Protein AF-A0A978U459-F1 (afdb_monomer_lite)

Radius of gyration: 14.3 Å; chains: 1; bounding box: 49×36×20 Å

Foldseek 3Di:
DDPPPPPPLCQLVVLLVQLLVCLVVVNNVVSLVVCVVGPDFPDQPQQFDDDPRDGPDGHPGSSRSSQVVCCVVPSDPDPRDRDD

Sequence (84 aa):
MLTVQADTNEVNGILAGYVAQMILLGEYEQGWAFMLANYDRTSDWGLEIYKDGQVVYRYPDFPTALEAFLTEQGYLPAGGAAAR

pLDDT: mean 85.36, std 17.85, range [36.03, 98.25]

Secondary structure (DSSP, 8-state):
-------GGGHHHHHHHHHHHHHHTT-HHHHHHHHHHH--SS--TT-EEEETTEEEEE-SSHHHHHHHHHHHTTSS-TTS----

Structure (mmCIF, N/CA/C/O backbone):
data_AF-A0A978U459-F1
#
_entry.id   AF-A0A978U459-F1
#
loop_
_atom_site.group_PDB
_atom_site.id
_atom_site.type_symbol
_atom_site.label_atom_id
_atom_site.label_alt_id
_atom_site.label_comp_id
_atom_site.label_asym_id
_atom_site.label_entity_id
_atom_site.label_seq_id
_atom_site.pdbx_PDB_ins_code
_atom_site.Cartn_x
_atom_site.Cartn_y
_atom_site.Cartn_z
_atom_site.occupancy
_atom_site.B_iso_or_equiv
_atom_site.auth_seq_id
_atom_site.auth_comp_id
_atom_site.auth_asym_id
_atom_site.auth_atom_id
_atom_site.pdbx_PDB_model_num
ATOM 1 N N . MET A 1 1 ? 36.028 -5.057 7.883 1.00 36.03 1 MET A N 1
ATOM 2 C CA . MET A 1 1 ? 35.076 -4.379 6.981 1.00 36.03 1 MET A CA 1
ATOM 3 C C . MET A 1 1 ? 33.772 -5.148 7.077 1.00 36.03 1 MET A C 1
ATOM 5 O O . MET A 1 1 ? 33.741 -6.290 6.648 1.00 36.03 1 MET A O 1
ATOM 9 N N . LEU A 1 2 ? 32.775 -4.598 7.770 1.00 38.16 2 LEU A N 1
ATOM 10 C CA . LEU A 1 2 ? 31.440 -5.190 7.859 1.00 38.16 2 LEU A CA 1
ATOM 11 C C . LEU A 1 2 ? 30.646 -4.659 6.668 1.00 38.16 2 LEU A C 1
ATOM 13 O O . LEU A 1 2 ? 30.344 -3.470 6.612 1.00 38.16 2 LEU A O 1
ATOM 17 N N . THR A 1 3 ? 30.380 -5.508 5.684 1.00 40.41 3 THR A N 1
ATOM 18 C CA . THR A 1 3 ? 29.402 -5.216 4.639 1.00 40.41 3 THR A CA 1
ATOM 19 C C . THR A 1 3 ? 28.024 -5.306 5.277 1.00 40.41 3 THR A C 1
ATOM 21 O O . THR A 1 3 ? 27.560 -6.397 5.595 1.00 40.41 3 THR A O 1
ATOM 24 N N . VAL A 1 4 ? 27.387 -4.157 5.508 1.00 52.81 4 VAL A N 1
ATOM 25 C CA . VAL A 1 4 ? 25.939 -4.115 5.727 1.00 52.81 4 VAL A CA 1
ATOM 26 C C . VAL A 1 4 ? 25.320 -4.544 4.405 1.00 52.81 4 VAL A C 1
ATOM 28 O O . VAL A 1 4 ? 25.386 -3.817 3.414 1.00 52.81 4 VAL A O 1
ATOM 31 N N . GLN A 1 5 ? 24.822 -5.773 4.366 1.00 43.34 5 GLN A N 1
ATOM 32 C CA . GLN A 1 5 ? 24.011 -6.255 3.265 1.00 43.34 5 GLN A CA 1
ATOM 33 C C . GLN A 1 5 ? 22.698 -5.483 3.366 1.00 43.34 5 GLN A C 1
ATOM 35 O O . GLN A 1 5 ? 21.917 -5.702 4.284 1.00 43.34 5 GLN A O 1
ATOM 40 N N . ALA A 1 6 ? 22.534 -4.464 2.522 1.00 47.62 6 ALA A N 1
ATOM 41 C CA . ALA A 1 6 ? 21.271 -3.758 2.406 1.00 47.62 6 ALA A CA 1
ATOM 42 C C . ALA A 1 6 ? 20.270 -4.764 1.836 1.00 47.62 6 ALA A C 1
ATOM 44 O O . ALA A 1 6 ? 20.269 -5.029 0.631 1.00 47.62 6 ALA A O 1
ATOM 45 N N . ASP A 1 7 ? 19.501 -5.392 2.719 1.00 53.31 7 ASP A N 1
ATOM 46 C CA . ASP A 1 7 ? 18.420 -6.282 2.339 1.00 53.31 7 ASP A CA 1
ATOM 47 C C . ASP A 1 7 ? 17.393 -5.442 1.577 1.00 53.31 7 ASP A C 1
ATOM 49 O O . ASP A 1 7 ? 16.560 -4.734 2.131 1.00 53.31 7 ASP A O 1
ATOM 53 N N . THR A 1 8 ? 17.475 -5.507 0.251 1.00 52.62 8 THR A N 1
ATOM 54 C CA . THR A 1 8 ? 16.524 -4.899 -0.694 1.00 52.62 8 THR A CA 1
ATOM 55 C C . THR A 1 8 ? 15.077 -5.360 -0.464 1.00 52.62 8 THR A C 1
ATOM 57 O O . THR A 1 8 ? 14.148 -4.731 -0.963 1.00 52.62 8 THR A O 1
ATOM 60 N N . ASN A 1 9 ? 14.883 -6.376 0.382 1.00 55.38 9 ASN A N 1
ATOM 61 C CA . ASN A 1 9 ? 13.604 -6.876 0.881 1.00 55.38 9 ASN A CA 1
ATOM 62 C C . ASN A 1 9 ? 12.784 -5.836 1.676 1.00 55.38 9 ASN A C 1
ATOM 64 O O . ASN A 1 9 ? 11.614 -6.080 1.958 1.00 55.38 9 ASN A O 1
ATOM 68 N N . GLU A 1 10 ? 13.351 -4.680 2.034 1.00 74.38 10 GLU A N 1
ATOM 69 C CA . GLU A 1 10 ? 12.658 -3.662 2.837 1.00 74.38 10 GLU A CA 1
ATOM 70 C C . GLU A 1 10 ? 11.818 -2.652 2.037 1.00 74.38 10 GLU A C 1
ATOM 72 O O . GLU A 1 10 ? 10.966 -1.995 2.634 1.00 74.38 10 GLU A O 1
ATOM 77 N N . VAL A 1 11 ? 11.994 -2.505 0.714 1.00 89.69 11 VAL A N 1
ATOM 78 C CA . VAL A 1 11 ? 11.340 -1.410 -0.047 1.00 89.69 11 VAL A CA 1
ATOM 79 C C . VAL A 1 11 ? 9.816 -1.451 0.088 1.00 89.69 11 VAL A C 1
ATOM 81 O O . VAL A 1 11 ? 9.191 -0.441 0.414 1.00 89.69 11 VAL A O 1
ATOM 84 N N . ASN A 1 12 ? 9.215 -2.627 -0.096 1.00 93.00 12 ASN A N 1
ATOM 85 C CA . ASN A 1 12 ? 7.767 -2.801 0.021 1.00 93.00 12 ASN A CA 1
ATOM 86 C C . ASN A 1 12 ? 7.286 -2.596 1.468 1.00 93.00 12 ASN A C 1
ATOM 88 O O . ASN A 1 12 ? 6.257 -1.963 1.688 1.00 93.00 12 ASN A O 1
ATOM 92 N N . GLY A 1 13 ? 8.061 -3.030 2.468 1.00 91.25 13 GLY A N 1
ATOM 93 C CA . GLY A 1 13 ? 7.756 -2.769 3.880 1.00 91.25 13 GLY A CA 1
ATOM 94 C C . GLY A 1 13 ? 7.774 -1.275 4.230 1.00 91.25 13 GLY A C 1
ATOM 95 O O . GLY A 1 13 ? 6.859 -0.780 4.891 1.00 91.25 13 GLY A O 1
ATOM 96 N N . ILE A 1 14 ? 8.765 -0.533 3.727 1.00 93.88 14 ILE A N 1
ATOM 97 C CA . ILE A 1 14 ? 8.861 0.925 3.896 1.00 93.88 14 ILE A CA 1
ATOM 98 C C . ILE A 1 14 ? 7.660 1.616 3.244 1.00 93.88 14 ILE A C 1
ATOM 100 O O . ILE A 1 14 ? 7.037 2.484 3.858 1.00 93.88 14 ILE A O 1
ATOM 104 N N . LEU A 1 15 ? 7.299 1.216 2.022 1.00 96.25 15 LEU A N 1
ATOM 105 C CA . LEU A 1 15 ? 6.150 1.782 1.315 1.00 96.25 15 LEU A CA 1
ATOM 106 C C . LEU A 1 15 ? 4.821 1.458 2.006 1.00 96.25 15 LEU A C 1
ATOM 108 O O . LEU A 1 15 ? 3.950 2.323 2.050 1.00 96.25 15 LEU A O 1
ATOM 112 N N . ALA A 1 16 ? 4.671 0.267 2.592 1.00 95.56 16 ALA A N 1
ATOM 113 C CA . ALA A 1 16 ? 3.497 -0.078 3.392 1.00 95.56 16 ALA A CA 1
ATOM 114 C C . ALA A 1 16 ? 3.343 0.863 4.598 1.00 95.56 16 ALA A C 1
ATOM 116 O O . ALA A 1 16 ? 2.269 1.432 4.810 1.00 95.56 16 ALA A O 1
ATOM 117 N N . GLY A 1 17 ? 4.430 1.082 5.347 1.00 95.56 17 GLY A N 1
ATOM 118 C CA . GLY A 1 17 ? 4.442 2.020 6.471 1.00 95.56 17 GLY A CA 1
ATOM 119 C C . GLY A 1 17 ? 4.162 3.462 6.039 1.00 95.56 17 GLY A C 1
ATOM 120 O O . GLY A 1 17 ? 3.383 4.163 6.685 1.00 95.56 17 GLY A O 1
ATOM 121 N N . TYR A 1 18 ? 4.734 3.887 4.910 1.00 97.38 18 TYR A N 1
ATOM 122 C CA . TYR A 1 18 ? 4.457 5.196 4.324 1.00 97.38 18 TYR A CA 1
ATOM 123 C C . TYR A 1 18 ? 2.970 5.360 3.980 1.00 97.38 18 TYR A C 1
ATOM 125 O O . TYR A 1 18 ? 2.354 6.322 4.429 1.00 97.38 18 TYR A O 1
ATOM 133 N N . VAL A 1 19 ? 2.362 4.407 3.265 1.00 98.00 19 VAL A N 1
ATOM 134 C CA . VAL A 1 19 ? 0.927 4.444 2.929 1.00 98.00 19 VAL A CA 1
ATOM 135 C C . VAL A 1 19 ? 0.065 4.530 4.188 1.00 98.00 19 VAL A C 1
ATOM 137 O O . VAL A 1 19 ? -0.823 5.379 4.252 1.00 98.00 19 VAL A O 1
ATOM 140 N N . ALA A 1 20 ? 0.345 3.711 5.206 1.00 97.25 20 ALA A N 1
ATOM 141 C CA . ALA A 1 20 ? -0.389 3.752 6.470 1.00 97.25 20 ALA A CA 1
ATOM 142 C C . ALA A 1 20 ? -0.309 5.139 7.134 1.00 97.25 20 ALA A C 1
ATOM 144 O O . ALA A 1 20 ? -1.319 5.662 7.605 1.00 97.25 20 ALA A O 1
ATOM 145 N N . GLN A 1 21 ? 0.866 5.775 7.117 1.00 97.88 21 GLN A N 1
ATOM 146 C CA . GLN A 1 21 ? 1.041 7.127 7.647 1.00 97.88 21 GLN A CA 1
ATOM 147 C C . GLN A 1 21 ? 0.265 8.178 6.841 1.00 97.88 21 GLN A C 1
ATOM 149 O O . GLN A 1 21 ? -0.338 9.069 7.440 1.00 97.88 21 GLN A O 1
ATOM 154 N N . MET A 1 22 ? 0.247 8.068 5.510 1.00 97.81 22 MET A N 1
ATOM 155 C CA . MET A 1 22 ? -0.503 8.981 4.640 1.00 97.81 22 MET A CA 1
ATOM 156 C C . MET A 1 22 ? -2.016 8.846 4.843 1.00 97.81 22 MET A C 1
ATOM 158 O O . MET A 1 22 ? -2.722 9.851 4.833 1.00 97.81 22 MET A O 1
ATOM 162 N N . ILE A 1 23 ? -2.520 7.638 5.115 1.00 96.81 23 ILE A N 1
ATOM 163 C CA . ILE A 1 23 ? -3.933 7.425 5.471 1.00 96.81 23 ILE A CA 1
ATOM 164 C C . ILE A 1 23 ? -4.301 8.206 6.735 1.00 96.81 23 ILE A C 1
ATOM 166 O O . ILE A 1 23 ? -5.318 8.895 6.746 1.00 96.81 23 ILE A O 1
ATOM 170 N N . LEU A 1 24 ? -3.460 8.170 7.775 1.00 95.94 24 LEU A N 1
ATOM 171 C CA . LEU A 1 24 ? -3.706 8.919 9.017 1.00 95.94 24 LEU A CA 1
ATOM 172 C C . LEU A 1 24 ? -3.724 10.443 8.815 1.00 95.94 24 LEU A C 1
ATOM 174 O O . LEU A 1 24 ? -4.290 11.161 9.636 1.00 95.94 24 LEU A O 1
ATOM 178 N N . LEU A 1 25 ? -3.107 10.933 7.738 1.00 97.19 25 LEU A N 1
ATOM 179 C CA . LEU A 1 25 ? -3.097 12.345 7.355 1.00 97.19 25 LEU A CA 1
ATOM 180 C C . LEU A 1 25 ? -4.253 12.720 6.408 1.00 97.19 25 LEU A C 1
ATOM 182 O O . LEU A 1 25 ? -4.385 13.887 6.055 1.00 97.19 25 LEU A O 1
ATOM 186 N N . GLY A 1 26 ? -5.091 11.760 5.997 1.00 95.88 26 GLY A N 1
ATOM 187 C CA . GLY A 1 26 ? -6.139 11.971 4.992 1.00 95.88 26 GLY A CA 1
ATOM 188 C C . GLY A 1 26 ? -5.620 12.018 3.548 1.00 95.88 26 GLY A C 1
ATOM 189 O O . GLY A 1 26 ? -6.353 12.396 2.640 1.00 95.88 26 GLY A O 1
ATOM 190 N N . GLU A 1 27 ? -4.371 11.611 3.311 1.00 96.88 27 GLU A N 1
ATOM 191 C CA . GLU A 1 27 ? -3.669 11.704 2.023 1.00 96.88 27 GLU A CA 1
ATOM 192 C C . GLU A 1 27 ? -3.482 10.326 1.355 1.00 96.88 27 GLU A C 1
ATOM 194 O O . GLU A 1 27 ? -2.478 10.058 0.688 1.00 96.88 27 GLU A O 1
ATOM 199 N N . TYR A 1 28 ? -4.460 9.426 1.527 1.00 94.69 28 TYR A N 1
ATOM 200 C CA . TYR A 1 28 ? -4.409 8.055 1.002 1.00 94.69 28 TYR A CA 1
ATOM 201 C C . TYR A 1 28 ? -4.077 8.000 -0.493 1.00 94.69 28 TYR A C 1
ATOM 203 O O . TYR A 1 28 ? -3.161 7.281 -0.880 1.00 94.69 28 TYR A O 1
ATOM 211 N N . GLU A 1 29 ? -4.781 8.769 -1.331 1.00 96.19 29 GLU A N 1
ATOM 212 C CA . GLU A 1 29 ? -4.612 8.706 -2.790 1.00 96.19 29 GLU A CA 1
ATOM 213 C C . GLU A 1 29 ? -3.177 9.046 -3.219 1.00 96.19 29 GLU A C 1
ATOM 215 O O . GLU A 1 29 ? -2.595 8.357 -4.060 1.00 96.19 29 GLU A O 1
ATOM 220 N N . GLN A 1 30 ? -2.575 10.066 -2.600 1.00 97.19 30 GLN A N 1
ATOM 221 C CA . GLN A 1 30 ? -1.196 10.462 -2.876 1.00 97.19 30 GLN A CA 1
ATOM 222 C C . GLN A 1 30 ? -0.203 9.405 -2.385 1.00 97.19 30 GLN A C 1
ATOM 224 O O . GLN A 1 30 ? 0.713 9.032 -3.125 1.00 97.19 30 GLN A O 1
ATOM 229 N N . GLY A 1 31 ? -0.398 8.897 -1.164 1.00 97.75 31 GLY A N 1
ATOM 230 C CA . GLY A 1 31 ? 0.433 7.831 -0.607 1.00 97.75 31 GLY A CA 1
ATOM 231 C C . GLY A 1 31 ? 0.390 6.561 -1.457 1.00 97.75 31 GLY A C 1
ATOM 232 O O . GLY A 1 31 ? 1.430 5.977 -1.773 1.00 97.75 31 GLY A O 1
ATOM 233 N N . TRP A 1 32 ? -0.807 6.172 -1.894 1.00 97.81 32 TRP A N 1
ATOM 234 C CA . TRP A 1 32 ? -1.035 5.001 -2.733 1.00 97.81 32 TRP A CA 1
ATOM 235 C C . TRP A 1 32 ? -0.403 5.154 -4.117 1.00 97.81 32 TRP A C 1
ATOM 237 O O . TRP A 1 32 ? 0.317 4.263 -4.567 1.00 97.81 32 TRP A O 1
ATOM 247 N N . ALA A 1 33 ? -0.598 6.302 -4.773 1.00 98.25 33 ALA A N 1
ATOM 248 C CA . ALA A 1 33 ? 0.007 6.581 -6.074 1.00 98.25 33 ALA A CA 1
ATOM 249 C C . ALA A 1 33 ? 1.543 6.533 -6.015 1.00 98.25 33 ALA A C 1
ATOM 251 O O . ALA A 1 33 ? 2.183 5.969 -6.907 1.00 98.25 33 ALA A O 1
ATOM 252 N N . PHE A 1 34 ? 2.139 7.072 -4.946 1.00 98.12 34 PHE A N 1
ATOM 253 C CA . PHE A 1 34 ? 3.581 6.991 -4.732 1.00 98.12 34 PHE A CA 1
ATOM 254 C C . PHE A 1 34 ? 4.048 5.542 -4.539 1.00 98.12 34 PHE A C 1
ATOM 256 O O . PHE A 1 34 ? 5.038 5.137 -5.149 1.00 98.12 34 PHE A O 1
ATOM 263 N N . MET A 1 35 ? 3.327 4.738 -3.754 1.00 97.44 35 MET A N 1
ATOM 264 C CA . MET A 1 35 ? 3.630 3.313 -3.594 1.00 97.44 35 MET A CA 1
ATOM 265 C C . MET A 1 35 ? 3.569 2.569 -4.935 1.00 97.44 35 MET A C 1
ATOM 267 O O . MET A 1 35 ? 4.533 1.893 -5.292 1.00 97.44 35 MET A O 1
ATOM 271 N N . LEU A 1 36 ? 2.512 2.762 -5.732 1.00 97.56 36 LEU A N 1
ATOM 272 C CA . LEU A 1 36 ? 2.353 2.110 -7.041 1.00 97.56 36 LEU A CA 1
ATOM 273 C C . LEU A 1 36 ? 3.494 2.430 -8.018 1.00 97.56 36 LEU A C 1
ATOM 275 O O . LEU A 1 36 ? 3.870 1.587 -8.841 1.00 97.56 36 LEU A O 1
ATOM 279 N N . ALA A 1 37 ? 4.048 3.639 -7.936 1.00 97.69 37 ALA A N 1
ATOM 280 C CA . ALA A 1 37 ? 5.171 4.051 -8.765 1.00 97.69 37 ALA A CA 1
ATOM 281 C C . ALA A 1 37 ? 6.500 3.394 -8.346 1.00 97.69 37 ALA A C 1
ATOM 283 O O . ALA A 1 37 ? 7.348 3.170 -9.210 1.00 97.69 37 ALA A O 1
ATOM 284 N N . ASN A 1 38 ? 6.673 3.060 -7.060 1.00 96.38 38 ASN A N 1
ATOM 285 C CA . ASN A 1 38 ? 7.983 2.747 -6.476 1.00 96.38 38 ASN A CA 1
ATOM 286 C C . ASN A 1 38 ? 8.128 1.332 -5.893 1.00 96.38 38 ASN A C 1
ATOM 288 O O . ASN A 1 38 ? 9.245 0.958 -5.542 1.00 96.38 38 ASN A O 1
ATOM 292 N N . TYR A 1 39 ? 7.050 0.553 -5.767 1.00 95.31 39 TYR A N 1
ATOM 293 C CA . TYR A 1 39 ? 7.150 -0.786 -5.184 1.00 95.31 39 TYR A CA 1
ATOM 294 C C . TYR A 1 39 ? 7.999 -1.734 -6.040 1.00 95.31 39 TYR A C 1
ATOM 296 O O . TYR A 1 39 ? 8.023 -1.658 -7.276 1.00 95.31 39 TYR A O 1
ATOM 304 N N . ASP A 1 40 ? 8.687 -2.651 -5.364 1.00 93.56 40 ASP A N 1
ATOM 305 C CA . ASP A 1 40 ? 9.415 -3.731 -6.011 1.00 93.56 40 ASP A CA 1
ATOM 306 C C . ASP A 1 40 ? 8.422 -4.801 -6.475 1.00 93.56 40 ASP A C 1
ATOM 308 O O . ASP A 1 40 ? 7.799 -5.501 -5.672 1.00 93.56 40 ASP A O 1
ATOM 312 N N . ARG A 1 41 ? 8.290 -4.917 -7.800 1.00 92.62 41 ARG A N 1
ATOM 313 C CA . ARG A 1 41 ? 7.407 -5.869 -8.491 1.00 92.62 41 ARG A CA 1
ATOM 314 C C . ARG A 1 41 ? 7.939 -7.300 -8.497 1.00 92.62 41 ARG A C 1
ATOM 316 O O . ARG A 1 41 ? 7.211 -8.207 -8.884 1.00 92.62 41 ARG A O 1
ATOM 323 N N . THR A 1 42 ? 9.211 -7.486 -8.158 1.00 90.88 42 THR A N 1
ATOM 324 C CA . THR A 1 42 ? 9.884 -8.791 -8.177 1.00 90.88 42 THR A CA 1
ATOM 325 C C . THR A 1 42 ? 9.969 -9.427 -6.796 1.00 90.88 42 THR A C 1
ATOM 327 O O . THR A 1 42 ? 10.199 -10.631 -6.701 1.00 90.88 42 THR A O 1
ATOM 330 N N . SER A 1 43 ? 9.740 -8.639 -5.744 1.00 87.94 43 SER A N 1
ATOM 331 C CA . SER A 1 43 ? 9.676 -9.130 -4.375 1.00 87.94 43 SER A CA 1
ATOM 332 C C . SER A 1 43 ? 8.416 -9.959 -4.154 1.00 87.94 43 SER A C 1
ATOM 334 O O . SER A 1 43 ? 7.307 -9.551 -4.503 1.00 87.94 43 SER A O 1
ATOM 336 N N . ASP A 1 44 ? 8.586 -11.111 -3.519 1.00 85.44 44 ASP A N 1
ATOM 337 C CA . ASP A 1 44 ? 7.492 -11.926 -3.014 1.00 85.44 44 ASP A CA 1
ATOM 338 C C . ASP A 1 44 ? 7.313 -11.862 -1.496 1.00 85.44 44 ASP A C 1
ATOM 340 O O . ASP A 1 44 ? 6.449 -12.537 -0.923 1.00 85.44 44 ASP A O 1
ATOM 344 N N . TRP A 1 45 ? 8.106 -11.021 -0.842 1.00 84.00 45 TRP A N 1
ATOM 345 C CA . TRP A 1 45 ? 8.029 -10.835 0.589 1.00 84.00 45 TRP A CA 1
ATOM 346 C C . TRP A 1 45 ? 6.708 -10.158 0.976 1.00 84.00 45 TRP A C 1
ATOM 348 O O . TRP A 1 45 ? 6.286 -9.176 0.365 1.00 84.00 45 TRP A O 1
ATOM 358 N N . GLY A 1 46 ? 6.039 -10.694 2.000 1.00 82.88 46 GLY A N 1
ATOM 359 C CA . GLY A 1 46 ? 4.763 -10.164 2.497 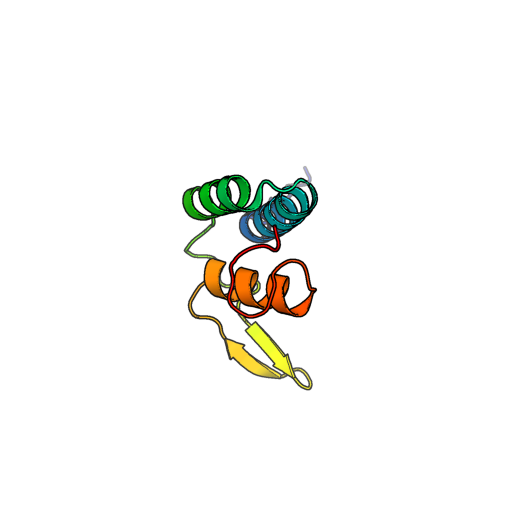1.00 82.88 46 GLY A CA 1
ATOM 360 C C . GLY A 1 46 ? 3.526 -10.537 1.668 1.00 82.88 46 GLY A C 1
ATOM 361 O O . GLY A 1 46 ? 2.444 -10.033 1.953 1.00 82.88 46 GLY A O 1
ATOM 362 N N . LEU A 1 47 ? 3.647 -11.423 0.671 1.00 91.06 47 LEU A N 1
ATOM 363 C CA . LEU A 1 47 ? 2.496 -11.881 -0.125 1.00 91.06 47 LEU A CA 1
ATOM 364 C C . LEU A 1 47 ? 1.751 -13.071 0.492 1.00 91.06 47 LEU A C 1
ATOM 366 O O . LEU A 1 47 ? 0.657 -13.409 0.045 1.00 91.06 47 LEU A O 1
ATOM 370 N N . GLU A 1 48 ? 2.336 -13.745 1.477 1.00 92.88 48 GLU A N 1
ATOM 371 C CA . GLU A 1 48 ? 1.839 -15.019 1.996 1.00 92.88 48 GLU A CA 1
ATOM 372 C C . GLU A 1 48 ? 1.074 -14.858 3.310 1.00 92.88 48 GLU A C 1
ATOM 374 O O . GLU A 1 48 ? 1.512 -14.168 4.229 1.00 92.88 48 GLU A O 1
ATOM 379 N N . ILE A 1 49 ? -0.056 -15.560 3.413 1.00 89.31 49 ILE A N 1
ATOM 380 C CA . ILE A 1 49 ? -0.823 -15.704 4.649 1.00 89.31 49 ILE A CA 1
ATOM 381 C C . ILE A 1 49 ? -0.517 -17.068 5.247 1.00 89.31 49 IL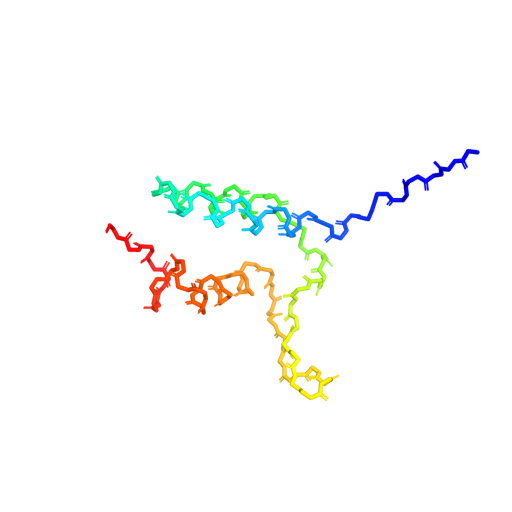E A C 1
ATOM 383 O O . ILE A 1 49 ? -0.677 -18.102 4.590 1.00 89.31 49 ILE A O 1
ATOM 387 N N . TYR A 1 50 ? -0.149 -17.063 6.523 1.00 88.06 50 TYR A N 1
ATOM 388 C CA . TYR A 1 50 ? 0.187 -18.264 7.268 1.00 88.06 50 TYR A CA 1
ATOM 389 C C . TYR A 1 50 ? -0.928 -18.634 8.248 1.00 88.06 50 TYR A C 1
ATOM 391 O O . TYR A 1 50 ? -1.420 -17.792 8.997 1.00 88.06 50 TYR A O 1
ATOM 399 N N . LYS A 1 51 ? -1.280 -19.918 8.290 1.00 88.94 51 LYS A N 1
ATOM 400 C CA . LYS A 1 51 ? -2.110 -20.520 9.338 1.00 88.94 51 LYS A CA 1
ATOM 401 C C . LYS A 1 51 ? -1.418 -21.784 9.826 1.00 88.94 51 LYS A C 1
ATOM 403 O O . LYS A 1 51 ? -1.023 -22.616 9.017 1.00 88.94 51 LYS A O 1
ATOM 408 N N . ASP A 1 52 ? -1.225 -21.896 11.137 1.00 94.00 52 ASP A N 1
ATOM 409 C CA . ASP A 1 52 ? -0.539 -23.036 11.764 1.00 94.00 52 ASP A CA 1
ATOM 410 C C . ASP A 1 52 ? 0.851 -23.324 11.149 1.00 94.00 52 ASP A C 1
ATOM 412 O O . ASP A 1 52 ? 1.274 -24.468 11.002 1.00 94.00 52 ASP A O 1
ATOM 416 N N . GLY A 1 53 ? 1.567 -22.262 10.753 1.00 91.12 53 GLY A N 1
ATOM 417 C CA . GLY A 1 53 ? 2.898 -22.345 10.139 1.00 91.12 53 GLY A CA 1
ATOM 418 C C . GLY A 1 53 ? 2.914 -22.750 8.661 1.00 91.12 53 GLY A C 1
ATOM 419 O O . GLY A 1 53 ? 3.993 -22.893 8.091 1.00 91.12 53 GLY A O 1
ATOM 420 N N . GLN A 1 54 ? 1.753 -22.916 8.024 1.00 92.75 54 GLN A N 1
ATOM 421 C CA . GLN A 1 54 ? 1.638 -23.234 6.600 1.00 92.75 54 GLN A CA 1
ATOM 422 C C . GLN A 1 54 ? 1.068 -22.058 5.816 1.00 92.75 54 GLN A C 1
ATOM 424 O O . GLN A 1 54 ? 0.138 -21.394 6.275 1.00 92.75 54 GLN A O 1
ATOM 429 N N . VAL A 1 55 ? 1.592 -21.836 4.610 1.00 91.06 55 VAL A N 1
ATOM 430 C CA . VAL A 1 55 ? 1.006 -20.886 3.661 1.00 91.06 55 VAL A CA 1
ATOM 431 C C . VAL A 1 55 ? -0.347 -21.431 3.215 1.00 91.06 55 VAL A C 1
ATOM 433 O O . VAL A 1 55 ? -0.421 -22.479 2.573 1.00 91.06 55 VAL A O 1
ATOM 436 N N . VAL A 1 56 ? -1.420 -20.727 3.561 1.00 94.94 56 VAL A N 1
ATOM 437 C CA . VAL A 1 56 ? -2.793 -21.089 3.166 1.00 94.94 56 VAL A CA 1
ATOM 438 C C . VAL A 1 56 ? -3.300 -20.265 1.992 1.00 94.94 56 VAL A C 1
ATOM 440 O O . VAL A 1 56 ? -4.258 -20.658 1.330 1.00 94.94 56 VAL A O 1
ATOM 443 N N . TYR A 1 57 ? -2.661 -19.128 1.727 1.00 92.88 57 TYR A N 1
ATOM 444 C CA . TYR A 1 57 ? -2.995 -18.243 0.624 1.00 92.88 57 TYR A CA 1
ATOM 445 C C . TYR A 1 57 ? -1.796 -17.361 0.268 1.00 92.88 57 TYR A C 1
ATOM 447 O O . TYR A 1 57 ? -0.985 -17.034 1.136 1.00 92.88 57 TYR A O 1
ATOM 455 N N . ARG A 1 58 ? -1.705 -16.956 -1.000 1.00 94.50 58 ARG A N 1
ATOM 456 C CA . ARG A 1 58 ? -0.706 -16.007 -1.494 1.00 94.50 58 ARG A CA 1
ATOM 457 C C . ARG A 1 58 ? -1.383 -14.973 -2.386 1.00 94.50 58 ARG A C 1
ATOM 459 O O . ARG A 1 58 ? -2.083 -15.339 -3.329 1.00 94.50 58 ARG A O 1
ATOM 466 N N . TYR A 1 59 ? -1.179 -13.699 -2.077 1.00 94.44 59 TYR A N 1
ATOM 467 C CA . TYR A 1 59 ? -1.642 -12.590 -2.902 1.00 94.44 59 TYR A CA 1
ATOM 468 C C . TYR A 1 59 ? -0.891 -12.552 -4.241 1.00 94.44 59 TYR A C 1
ATOM 470 O O . TYR A 1 59 ? 0.278 -12.944 -4.300 1.00 94.44 59 TYR A O 1
ATOM 478 N N . PRO A 1 60 ? -1.542 -12.080 -5.319 1.00 94.44 60 PRO A N 1
ATOM 479 C CA . PRO A 1 60 ? -0.918 -12.004 -6.637 1.00 94.44 60 PRO A CA 1
ATOM 480 C C . PRO A 1 60 ? 0.203 -10.959 -6.704 1.00 94.44 60 PRO A C 1
ATOM 482 O O . PRO A 1 60 ? 1.160 -11.146 -7.451 1.00 94.44 60 PRO A O 1
ATOM 485 N N . ASP A 1 61 ? 0.092 -9.878 -5.930 1.00 94.06 61 ASP A N 1
ATOM 486 C CA . ASP A 1 61 ? 1.058 -8.786 -5.891 1.00 94.06 61 ASP A CA 1
ATOM 487 C C . ASP A 1 61 ? 1.006 -8.017 -4.561 1.00 94.06 61 ASP A C 1
ATOM 489 O O . ASP A 1 61 ? 0.104 -8.194 -3.733 1.00 94.06 61 ASP A O 1
ATOM 493 N N . PHE A 1 62 ? 2.017 -7.169 -4.359 1.00 95.06 62 PHE A N 1
ATOM 494 C CA . PHE A 1 62 ? 2.171 -6.370 -3.149 1.00 95.06 62 PHE A CA 1
ATOM 495 C C . PHE A 1 62 ? 1.027 -5.366 -2.926 1.00 95.06 62 PHE A C 1
ATOM 497 O O . PHE A 1 62 ? 0.517 -5.334 -1.807 1.00 95.06 62 PHE A O 1
ATOM 504 N N . PRO A 1 63 ? 0.563 -4.585 -3.925 1.00 96.25 63 PRO A N 1
ATOM 505 C CA . PRO A 1 63 ? -0.580 -3.692 -3.732 1.00 96.25 63 PRO A CA 1
ATOM 506 C C . PRO A 1 63 ? -1.835 -4.420 -3.236 1.00 96.25 63 PRO A C 1
ATOM 508 O O . PRO A 1 63 ? -2.476 -3.947 -2.300 1.00 96.25 63 PRO A O 1
ATOM 511 N N . THR A 1 64 ? -2.141 -5.598 -3.788 1.00 96.06 64 THR A N 1
ATOM 512 C CA . THR A 1 64 ? -3.290 -6.405 -3.352 1.00 96.06 64 THR A CA 1
ATOM 513 C C . THR A 1 64 ? -3.117 -6.883 -1.908 1.00 96.06 64 THR A C 1
ATOM 515 O O . THR A 1 64 ? -4.056 -6.809 -1.114 1.00 96.06 64 THR A O 1
ATOM 518 N N . ALA A 1 65 ? -1.915 -7.345 -1.543 1.00 95.25 65 ALA A N 1
ATOM 519 C CA . ALA A 1 65 ? -1.610 -7.756 -0.172 1.00 95.25 65 ALA A CA 1
ATOM 520 C C . ALA A 1 65 ? -1.734 -6.587 0.818 1.00 95.25 65 ALA A C 1
ATOM 522 O O . ALA A 1 65 ? -2.318 -6.731 1.894 1.00 95.25 65 ALA A O 1
ATOM 523 N N . LEU A 1 66 ? -1.218 -5.415 0.438 1.00 95.69 66 LEU A N 1
ATOM 524 C CA . LEU A 1 66 ? -1.237 -4.215 1.263 1.00 95.69 66 LEU A CA 1
ATOM 525 C C . LEU A 1 66 ? -2.660 -3.690 1.475 1.00 95.69 66 LEU A C 1
ATOM 527 O O . LEU A 1 66 ? -3.007 -3.339 2.599 1.00 95.69 66 LEU A O 1
ATOM 531 N N . GLU A 1 67 ? -3.496 -3.650 0.436 1.00 95.75 67 GLU A N 1
ATOM 532 C CA . GLU A 1 67 ? -4.893 -3.211 0.557 1.00 95.75 67 GLU A CA 1
ATOM 533 C C . GLU A 1 67 ? -5.674 -4.097 1.536 1.00 95.75 67 GLU A C 1
ATOM 535 O O . GLU A 1 67 ? -6.378 -3.591 2.418 1.00 95.75 67 GLU A O 1
ATOM 540 N N . ALA A 1 68 ? -5.503 -5.418 1.425 1.00 93.62 68 ALA A N 1
ATOM 541 C CA . ALA A 1 68 ? -6.137 -6.366 2.329 1.00 93.62 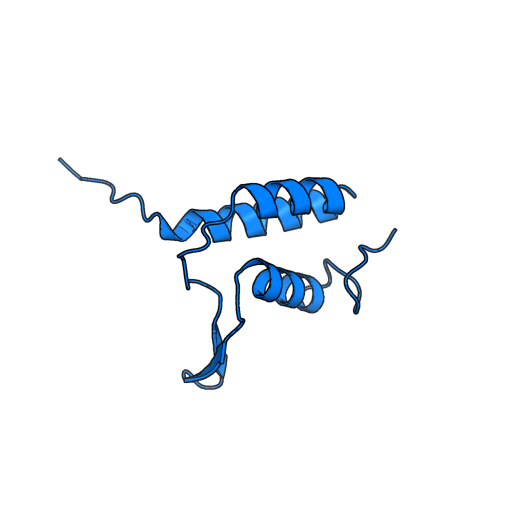68 ALA A CA 1
ATOM 542 C C . ALA A 1 68 ? -5.657 -6.177 3.776 1.00 93.62 68 ALA A C 1
ATOM 544 O O . ALA A 1 68 ? -6.484 -6.092 4.684 1.00 93.62 68 ALA A O 1
ATOM 545 N N . PHE A 1 69 ? -4.344 -6.023 3.980 1.00 92.94 69 PHE A N 1
ATOM 546 C CA . PHE A 1 69 ? -3.766 -5.747 5.296 1.00 92.94 69 PHE A CA 1
ATOM 547 C C . PHE A 1 69 ? -4.308 -4.442 5.898 1.00 92.94 69 PHE A C 1
ATOM 549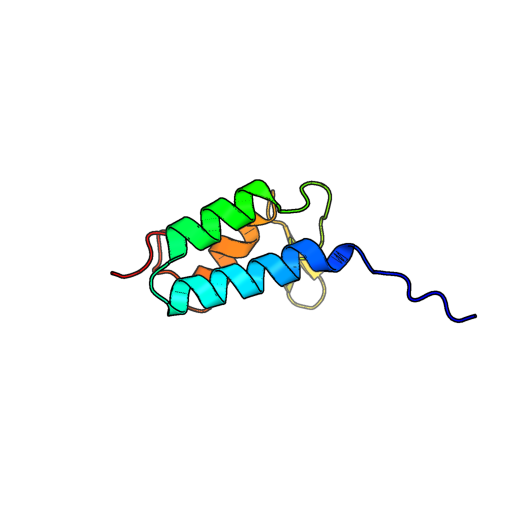 O O . PHE A 1 69 ? -4.772 -4.428 7.035 1.00 92.94 69 PHE A O 1
ATOM 556 N N . LEU A 1 70 ? -4.313 -3.345 5.138 1.00 95.19 70 LEU A N 1
ATOM 557 C CA . LEU A 1 70 ? -4.814 -2.049 5.609 1.00 95.19 70 LEU A CA 1
ATOM 558 C C . LEU A 1 70 ? -6.311 -2.092 5.936 1.00 95.19 70 LEU A C 1
ATOM 560 O O . LEU A 1 70 ? -6.745 -1.448 6.891 1.00 95.19 70 LEU A O 1
ATOM 564 N N . THR A 1 71 ? -7.091 -2.863 5.178 1.00 94.38 71 THR A N 1
ATOM 565 C CA . THR A 1 71 ? -8.514 -3.087 5.464 1.00 94.38 71 THR A CA 1
ATOM 566 C C . THR A 1 71 ? -8.699 -3.881 6.759 1.00 94.38 71 THR A C 1
ATOM 568 O O . THR A 1 71 ? -9.493 -3.488 7.610 1.00 94.38 71 THR A O 1
ATOM 571 N N . GLU A 1 72 ? -7.940 -4.964 6.952 1.00 92.12 72 GLU A N 1
ATOM 572 C CA . GLU A 1 72 ? -7.983 -5.785 8.172 1.00 92.12 72 GLU A CA 1
ATOM 573 C C . GLU A 1 72 ? -7.590 -4.985 9.422 1.00 92.12 72 GLU A C 1
ATOM 575 O O . GLU A 1 72 ? -8.222 -5.115 10.469 1.00 92.12 72 GLU A O 1
ATOM 580 N N . GLN A 1 73 ? -6.584 -4.114 9.301 1.00 93.44 73 GLN A N 1
ATOM 581 C CA . GLN A 1 73 ? -6.128 -3.245 10.387 1.00 93.44 73 GLN A CA 1
ATOM 582 C C . GLN A 1 73 ? -7.019 -2.005 10.601 1.00 93.44 73 GLN A C 1
ATOM 584 O O . GLN A 1 73 ? -6.771 -1.226 11.520 1.00 93.44 73 GLN A O 1
ATOM 589 N N . GLY A 1 74 ? -8.053 -1.802 9.777 1.00 93.38 74 GLY A N 1
ATOM 590 C CA . GLY A 1 74 ? -9.001 -0.694 9.917 1.00 93.38 74 GLY A CA 1
ATOM 591 C C . GLY A 1 74 ? -8.493 0.665 9.425 1.00 93.38 74 GLY A C 1
ATOM 592 O O . GLY A 1 74 ? -9.115 1.683 9.720 1.00 93.38 74 GLY A O 1
ATOM 593 N N . TYR A 1 75 ? -7.395 0.700 8.665 1.00 93.06 75 TYR A N 1
ATOM 594 C CA . TYR A 1 75 ? -6.943 1.910 7.967 1.00 93.06 75 TYR A CA 1
ATOM 595 C C . TYR A 1 75 ? -7.848 2.244 6.774 1.00 93.06 75 TYR A C 1
ATOM 597 O O . TYR A 1 75 ? -8.069 3.415 6.472 1.00 93.06 75 TYR A O 1
ATOM 605 N N . LEU A 1 76 ? -8.385 1.224 6.101 1.00 90.12 76 LEU A N 1
ATOM 606 C CA . LEU A 1 76 ? -9.346 1.373 5.01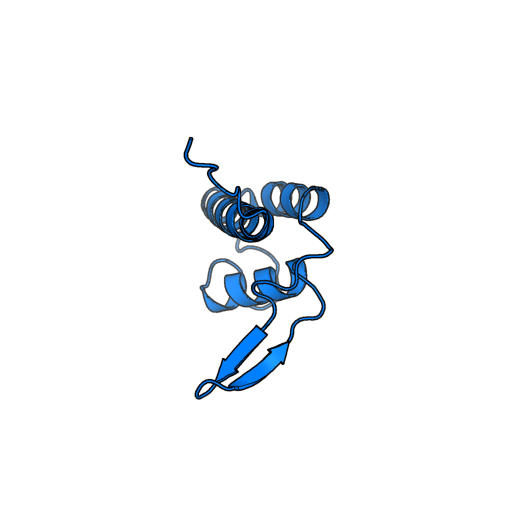0 1.00 90.12 76 LEU A CA 1
ATOM 607 C C . LEU A 1 76 ? -10.690 0.750 5.408 1.00 90.12 76 LEU A C 1
ATOM 609 O O . LEU A 1 76 ? -10.711 -0.288 6.073 1.00 90.12 76 LEU A O 1
ATOM 613 N N . PRO A 1 77 ? -11.829 1.339 5.008 1.00 84.75 77 PRO A N 1
ATOM 614 C CA . PRO A 1 77 ? -13.112 0.679 5.176 1.00 84.75 77 PRO A CA 1
ATOM 615 C C . PRO A 1 77 ? -13.222 -0.514 4.221 1.00 84.75 77 PRO A C 1
ATOM 617 O O . PRO A 1 77 ? -12.597 -0.552 3.158 1.00 84.75 77 PRO A O 1
ATOM 620 N N . ALA A 1 78 ? -14.071 -1.477 4.582 1.00 72.31 78 ALA A N 1
ATOM 621 C CA . ALA A 1 78 ? -14.365 -2.623 3.730 1.00 72.31 78 ALA A CA 1
ATOM 622 C C . ALA A 1 78 ? -14.862 -2.144 2.351 1.00 72.31 78 ALA A C 1
ATOM 624 O O . ALA A 1 78 ? -15.936 -1.550 2.249 1.00 72.31 78 ALA A O 1
ATOM 625 N N . GLY A 1 79 ? -14.065 -2.381 1.302 1.00 65.06 79 GLY A N 1
ATOM 626 C CA . GLY A 1 79 ? -14.336 -1.911 -0.063 1.00 65.06 79 GLY A CA 1
ATOM 627 C C . GLY A 1 79 ? -13.399 -0.817 -0.601 1.00 65.06 79 GLY A C 1
ATOM 628 O O . GLY A 1 79 ? -13.666 -0.301 -1.682 1.00 65.06 79 GLY A O 1
ATOM 629 N N . GLY A 1 80 ? -12.323 -0.461 0.113 1.00 56.16 80 GLY A N 1
ATOM 630 C CA . GLY A 1 80 ? -11.126 0.173 -0.471 1.00 56.16 80 GLY A CA 1
ATOM 631 C C . GLY A 1 80 ? -11.147 1.698 -0.651 1.00 56.16 80 GLY A C 1
ATOM 632 O O . GLY A 1 80 ? -10.119 2.291 -0.960 1.00 56.16 80 GLY A O 1
ATOM 633 N N . ALA A 1 81 ? -12.267 2.382 -0.411 1.00 53.16 81 ALA A N 1
ATOM 634 C CA . ALA A 1 81 ? -12.306 3.847 -0.463 1.00 53.16 81 ALA A CA 1
ATOM 635 C C . ALA A 1 81 ? -12.104 4.437 0.937 1.00 53.16 81 ALA A C 1
ATOM 637 O O . ALA A 1 81 ? -13.034 4.390 1.734 1.00 53.16 81 ALA A O 1
ATOM 638 N N . ALA A 1 82 ? -10.913 4.978 1.232 1.00 50.34 82 ALA A N 1
ATOM 639 C CA . ALA A 1 82 ? -10.568 5.605 2.514 1.00 50.34 82 ALA A CA 1
ATOM 640 C C . ALA A 1 82 ? -11.730 6.436 3.094 1.00 50.34 82 ALA A C 1
ATOM 642 O O . ALA A 1 82 ? -12.359 7.234 2.391 1.00 50.34 82 ALA A O 1
ATOM 643 N N . ALA A 1 83 ? -12.042 6.200 4.372 1.00 43.88 83 ALA A N 1
ATOM 644 C CA . ALA A 1 83 ? -13.104 6.912 5.065 1.00 43.88 83 ALA A CA 1
ATOM 645 C C . ALA A 1 83 ? -12.787 8.413 5.054 1.00 43.88 83 ALA A C 1
ATOM 647 O O . ALA A 1 83 ? -11.708 8.828 5.470 1.00 43.88 83 ALA A O 1
ATOM 648 N N . ARG A 1 84 ? -13.726 9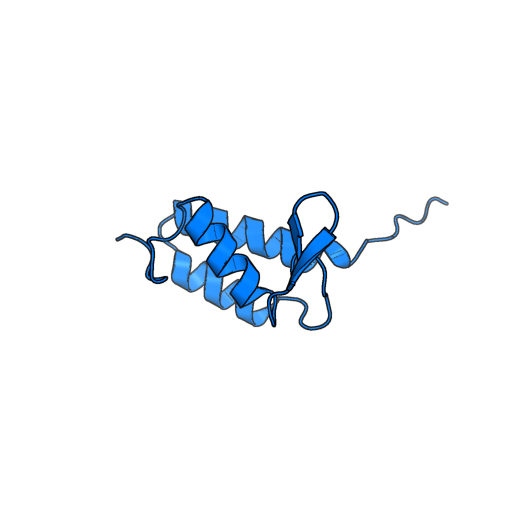.178 4.498 1.00 45.50 84 ARG A N 1
ATOM 649 C CA . ARG A 1 84 ? -13.702 10.639 4.413 1.00 45.50 84 ARG A CA 1
ATOM 650 C C . ARG A 1 84 ? -13.657 11.294 5.784 1.00 45.50 84 ARG A C 1
ATOM 652 O O . ARG A 1 84 ? -14.372 10.785 6.677 1.00 45.50 84 ARG A O 1
#